Protein AF-A0A847VJF6-F1 (afdb_monomer)

Secondary structure (DSSP, 8-state):
--SSS-HHHHHHHHHHHT-EEEE-S-B-TTTHHHHHHHHTTTSPEEEES-BTTBTT--

Mean predicted aligned error: 4.14 Å

Structure (mm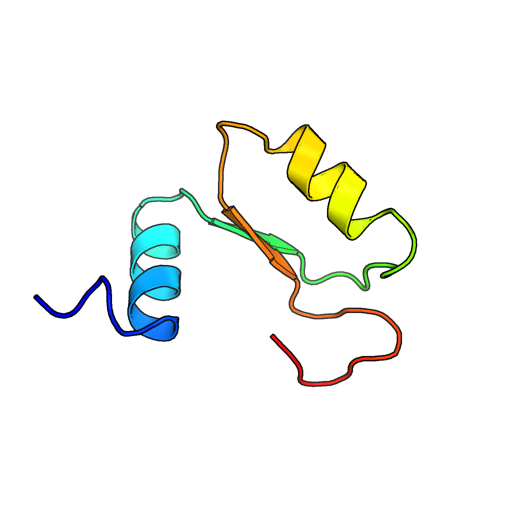CIF, N/CA/C/O backbone):
data_AF-A0A847VJF6-F1
#
_entry.id   AF-A0A847VJF6-F1
#
loop_
_atom_site.group_PDB
_atom_site.id
_atom_site.type_symbol
_atom_site.label_atom_id
_atom_site.label_alt_id
_atom_site.label_comp_id
_atom_site.label_asym_id
_atom_site.label_entity_id
_atom_site.label_seq_id
_atom_site.pdbx_PDB_ins_code
_atom_site.Cartn_x
_atom_site.Cartn_y
_atom_site.Cartn_z
_atom_site.occupancy
_atom_site.B_iso_or_equiv
_atom_site.auth_seq_id
_atom_site.auth_comp_id
_atom_site.auth_asym_id
_atom_site.auth_atom_id
_atom_site.pdbx_PDB_model_num
ATOM 1 N N . MET A 1 1 ? -0.370 -7.327 -22.856 1.00 52.47 1 MET A N 1
ATOM 2 C CA . MET A 1 1 ? -1.050 -6.614 -21.750 1.00 52.47 1 MET A CA 1
ATOM 3 C C . MET A 1 1 ? -1.263 -7.573 -20.581 1.00 52.47 1 MET A C 1
ATOM 5 O O . MET A 1 1 ? -2.336 -8.141 -20.468 1.00 52.47 1 MET A O 1
ATOM 9 N N . LYS A 1 2 ? -0.244 -7.842 -19.758 1.00 55.47 2 LYS A N 1
ATOM 10 C CA . LYS A 1 2 ? -0.400 -8.724 -18.579 1.00 55.47 2 LYS A CA 1
ATOM 11 C C . LYS A 1 2 ? -0.151 -8.005 -17.246 1.00 55.47 2 LYS A C 1
ATOM 13 O O . LYS A 1 2 ? -0.552 -8.515 -16.218 1.00 55.47 2 LYS A O 1
ATOM 18 N N . GLY A 1 3 ? 0.445 -6.809 -17.269 1.00 51.00 3 GLY A N 1
ATOM 19 C CA . GLY A 1 3 ? 0.885 -6.093 -16.064 1.00 51.00 3 GLY A CA 1
ATOM 20 C C . GLY A 1 3 ? -0.055 -5.017 -15.508 1.00 51.00 3 GLY A C 1
ATOM 21 O O . GLY A 1 3 ? 0.347 -4.341 -14.580 1.00 51.00 3 GLY A O 1
ATOM 22 N N . LEU A 1 4 ? -1.258 -4.813 -16.066 1.00 56.22 4 LEU A N 1
ATOM 23 C CA . LEU A 1 4 ? -2.232 -3.815 -15.566 1.00 56.22 4 LEU A CA 1
ATOM 24 C C . LEU A 1 4 ? -3.533 -4.437 -15.022 1.00 56.22 4 LEU A C 1
ATOM 26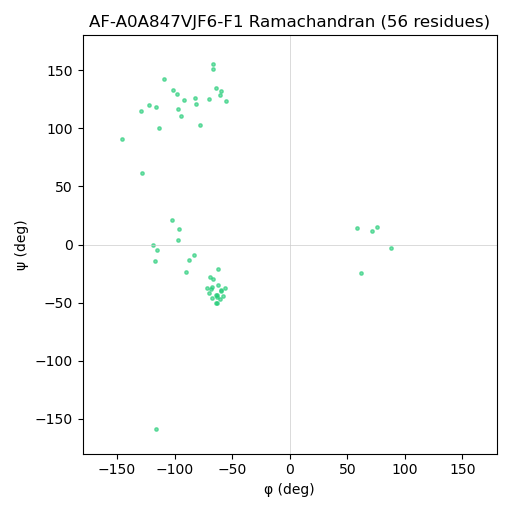 O O . LEU A 1 4 ? -4.388 -3.722 -14.518 1.00 56.22 4 LEU A O 1
ATOM 30 N N . ILE A 1 5 ? -3.694 -5.759 -15.134 1.00 75.19 5 ILE A N 1
ATOM 31 C CA . ILE A 1 5 ? -4.896 -6.510 -14.716 1.00 75.19 5 ILE A CA 1
ATOM 32 C C . ILE A 1 5 ? -4.600 -7.543 -13.618 1.00 75.19 5 ILE A C 1
ATOM 34 O O . ILE A 1 5 ? -5.511 -8.224 -13.162 1.00 75.19 5 ILE A O 1
ATOM 38 N N . ASP A 1 6 ? -3.341 -7.655 -13.189 1.00 89.31 6 ASP A N 1
ATOM 39 C CA . ASP A 1 6 ? -2.889 -8.593 -12.162 1.00 89.31 6 ASP A CA 1
ATOM 40 C C . ASP A 1 6 ? -2.080 -7.827 -11.106 1.00 89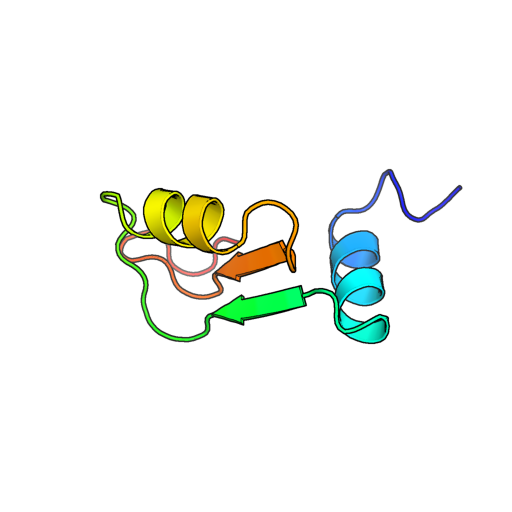.31 6 ASP A C 1
ATOM 42 O O . ASP A 1 6 ? -1.022 -7.254 -11.397 1.00 89.31 6 ASP A O 1
ATOM 46 N N . ILE A 1 7 ? -2.617 -7.778 -9.885 1.00 88.88 7 ILE A N 1
ATOM 47 C CA . ILE A 1 7 ? -2.023 -7.040 -8.768 1.00 88.88 7 ILE A CA 1
ATOM 48 C C . ILE A 1 7 ? -0.695 -7.664 -8.323 1.00 88.88 7 ILE A C 1
ATOM 50 O O . ILE A 1 7 ? 0.254 -6.935 -8.049 1.00 88.88 7 ILE A O 1
ATOM 54 N N . GLU A 1 8 ? -0.575 -8.993 -8.353 1.00 91.19 8 GLU A N 1
ATOM 55 C CA . GLU A 1 8 ? 0.648 -9.702 -7.962 1.00 91.19 8 GLU A CA 1
ATOM 56 C C . GLU A 1 8 ? 1.752 -9.457 -8.995 1.00 91.19 8 GLU A C 1
ATOM 58 O O . GLU A 1 8 ? 2.893 -9.146 -8.645 1.00 91.19 8 GLU A O 1
ATOM 63 N N . ALA A 1 9 ? 1.402 -9.487 -10.286 1.00 92.69 9 ALA A N 1
ATOM 64 C CA . ALA A 1 9 ? 2.337 -9.120 -11.350 1.00 92.69 9 ALA A CA 1
ATOM 65 C C . ALA A 1 9 ? 2.783 -7.649 -11.248 1.00 92.69 9 ALA A C 1
ATOM 67 O O . ALA A 1 9 ? 3.936 -7.327 -11.546 1.00 92.69 9 ALA A O 1
ATOM 68 N N . THR A 1 10 ? 1.889 -6.759 -10.809 1.00 92.44 10 THR A N 1
ATOM 69 C CA . THR A 1 10 ? 2.205 -5.339 -10.591 1.00 92.44 10 THR A CA 1
ATOM 70 C C . THR A 1 10 ? 3.181 -5.163 -9.428 1.00 92.44 10 THR A C 1
ATOM 72 O O . THR A 1 10 ? 4.185 -4.471 -9.589 1.00 92.44 10 THR A O 1
ATOM 75 N N . ILE A 1 11 ? 2.941 -5.832 -8.295 1.00 93.62 11 ILE A N 1
ATOM 76 C CA . ILE A 1 11 ? 3.834 -5.813 -7.125 1.00 93.62 11 ILE A CA 1
ATOM 77 C C . ILE A 1 11 ? 5.219 -6.355 -7.495 1.00 93.62 11 ILE A C 1
ATOM 79 O O . ILE A 1 11 ? 6.228 -5.715 -7.198 1.00 93.62 11 ILE A O 1
ATOM 83 N N . ALA A 1 12 ? 5.283 -7.496 -8.191 1.00 94.00 12 ALA A N 1
ATOM 84 C CA . ALA A 1 12 ? 6.548 -8.095 -8.617 1.00 94.00 12 ALA A CA 1
ATOM 85 C C . ALA A 1 12 ? 7.357 -7.163 -9.535 1.00 94.00 12 ALA A C 1
ATOM 87 O O . ALA A 1 12 ? 8.576 -7.056 -9.392 1.00 94.00 12 ALA A O 1
ATOM 88 N N . ARG A 1 13 ? 6.680 -6.458 -10.452 1.00 94.75 13 ARG A N 1
ATOM 89 C CA . ARG A 1 13 ? 7.309 -5.458 -11.323 1.00 94.75 13 ARG A CA 1
ATOM 90 C C . ARG A 1 13 ? 7.873 -4.284 -10.519 1.00 94.75 13 ARG A C 1
ATOM 92 O O . ARG A 1 13 ? 9.042 -3.961 -10.691 1.00 94.75 13 ARG A O 1
ATOM 99 N N . LEU A 1 14 ? 7.078 -3.684 -9.629 1.00 94.88 14 LEU A N 1
ATOM 100 C CA . LEU A 1 14 ? 7.520 -2.559 -8.790 1.00 94.88 14 LEU A CA 1
ATOM 101 C C . LEU A 1 14 ? 8.714 -2.947 -7.909 1.00 94.88 14 LEU A C 1
ATOM 103 O O . LEU A 1 14 ? 9.665 -2.182 -7.779 1.00 94.88 14 LEU A O 1
ATOM 107 N N . GLN A 1 15 ? 8.713 -4.168 -7.365 1.00 95.88 15 GLN A N 1
ATOM 108 C CA . GLN A 1 15 ? 9.849 -4.695 -6.611 1.00 95.88 15 GLN A CA 1
ATOM 109 C C . GLN A 1 15 ? 11.110 -4.823 -7.480 1.00 95.88 15 GLN A C 1
ATOM 111 O O . GLN A 1 15 ? 12.193 -4.453 -7.034 1.00 95.88 15 GLN A O 1
ATOM 116 N N . ALA A 1 16 ? 10.985 -5.327 -8.712 1.00 96.44 16 ALA A N 1
ATOM 117 C CA . ALA A 1 16 ? 12.113 -5.447 -9.639 1.00 96.44 16 ALA A CA 1
ATOM 118 C C . ALA A 1 16 ? 12.668 -4.083 -10.090 1.00 96.44 16 ALA A C 1
ATOM 120 O O . ALA A 1 16 ? 13.862 -3.968 -10.359 1.00 96.44 16 ALA A O 1
ATOM 121 N N . GLU A 1 17 ? 11.818 -3.058 -10.153 1.00 96.38 17 GLU A N 1
ATOM 122 C CA . GLU A 1 17 ? 12.187 -1.683 -10.514 1.00 96.38 17 GLU A CA 1
ATOM 123 C C . GLU A 1 17 ? 12.739 -0.869 -9.329 1.00 96.38 17 GLU A C 1
ATOM 125 O O . GLU A 1 17 ? 13.261 0.224 -9.532 1.00 96.38 17 GLU A O 1
ATOM 130 N N . GLY A 1 18 ? 12.662 -1.393 -8.099 1.00 96.62 18 GLY A N 1
ATOM 131 C CA . GLY A 1 18 ? 13.061 -0.669 -6.888 1.00 96.62 18 GLY A CA 1
ATOM 132 C C . GLY A 1 18 ? 12.054 0.394 -6.434 1.00 96.62 18 GLY A C 1
ATOM 133 O O . GLY A 1 18 ? 12.390 1.225 -5.594 1.00 96.62 18 GLY A O 1
ATOM 134 N N . ASP A 1 19 ? 10.827 0.352 -6.958 1.00 97.00 19 ASP A N 1
ATOM 135 C CA . ASP A 1 19 ? 9.756 1.333 -6.725 1.00 97.00 19 ASP A CA 1
ATOM 136 C C . ASP A 1 19 ? 8.695 0.828 -5.722 1.00 97.00 19 ASP A C 1
ATOM 138 O O . ASP A 1 19 ? 7.550 1.280 -5.689 1.00 97.00 19 ASP A O 1
ATOM 142 N N . LEU A 1 20 ? 9.068 -0.158 -4.897 1.00 97.06 20 LEU A N 1
ATOM 143 C CA . LEU A 1 20 ? 8.224 -0.749 -3.859 1.00 97.06 20 LEU A CA 1
ATOM 144 C C . LEU A 1 20 ? 8.892 -0.618 -2.486 1.00 97.06 20 LEU A C 1
ATOM 146 O O . LEU A 1 20 ? 9.959 -1.186 -2.245 1.00 97.06 20 LEU A O 1
ATOM 150 N N . LEU A 1 21 ? 8.228 0.068 -1.558 1.00 96.94 21 LEU A N 1
ATOM 151 C CA . LEU A 1 21 ? 8.590 0.100 -0.145 1.00 96.94 21 LEU A CA 1
ATOM 152 C C . LEU A 1 21 ? 7.794 -0.969 0.608 1.00 96.94 21 LEU A C 1
ATOM 154 O O . LEU A 1 21 ? 6.586 -0.840 0.803 1.00 96.94 21 LEU A O 1
ATOM 158 N N . ARG A 1 22 ? 8.477 -2.018 1.069 1.00 96.19 22 ARG A N 1
ATOM 159 C CA . ARG A 1 22 ? 7.857 -3.099 1.841 1.00 96.19 22 ARG A CA 1
ATOM 160 C C . ARG A 1 22 ? 7.942 -2.817 3.342 1.00 96.19 22 ARG A C 1
ATOM 162 O O . ARG A 1 22 ? 9.029 -2.590 3.870 1.00 96.19 22 ARG A O 1
ATOM 169 N N . ILE A 1 23 ? 6.799 -2.820 4.025 1.00 96.06 23 ILE A N 1
ATOM 170 C CA . ILE A 1 23 ? 6.679 -2.533 5.460 1.00 96.06 23 ILE A CA 1
ATOM 171 C C . ILE A 1 23 ? 6.240 -3.814 6.175 1.00 96.06 23 ILE A C 1
ATOM 173 O O . ILE A 1 23 ? 5.066 -4.181 6.173 1.00 96.06 23 ILE A O 1
ATOM 177 N N . GLU A 1 24 ? 7.213 -4.494 6.783 1.00 95.31 24 GLU A N 1
ATOM 178 C CA . GLU A 1 24 ? 7.021 -5.802 7.433 1.00 95.31 24 GLU A CA 1
ATOM 179 C C . GLU A 1 24 ? 6.630 -5.690 8.916 1.00 95.31 24 GLU A C 1
ATOM 181 O O . GLU A 1 24 ? 6.021 -6.598 9.490 1.00 95.31 24 GLU A O 1
ATOM 186 N N . ARG A 1 25 ? 6.971 -4.566 9.562 1.00 96.38 25 ARG A N 1
ATOM 187 C CA . ARG A 1 25 ? 6.555 -4.306 10.946 1.00 96.38 25 ARG A CA 1
ATOM 188 C C . ARG A 1 25 ? 5.037 -4.132 11.026 1.00 96.38 25 ARG A C 1
ATOM 190 O O . ARG A 1 25 ? 4.408 -3.708 10.062 1.00 96.38 25 ARG A O 1
ATOM 197 N N . GLN A 1 26 ? 4.463 -4.385 12.204 1.00 97.00 26 G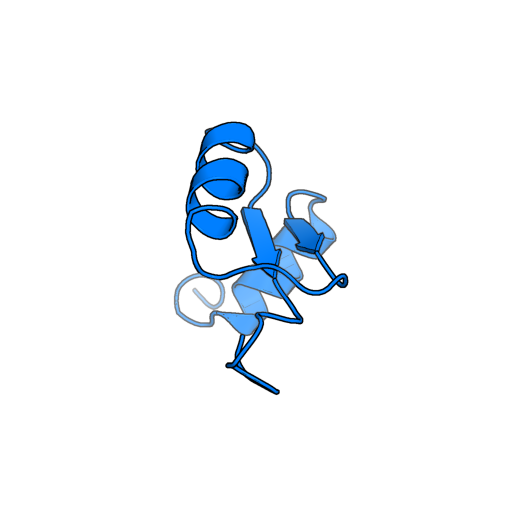LN A N 1
ATOM 198 C CA . GLN A 1 26 ? 3.046 -4.105 12.428 1.00 97.00 26 GLN A CA 1
ATOM 199 C C . GLN A 1 26 ? 2.763 -2.607 12.233 1.00 97.00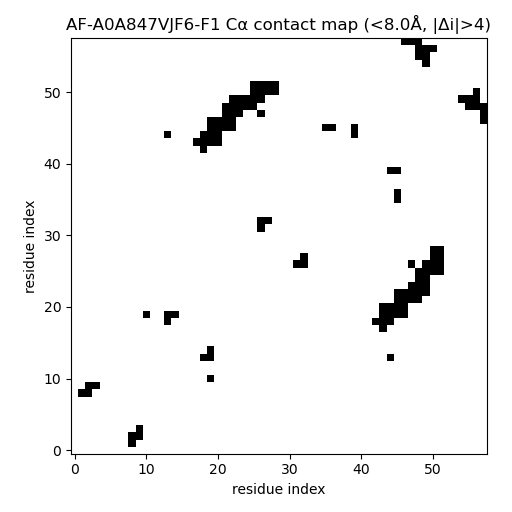 26 GLN A C 1
ATOM 201 O O . GLN A 1 26 ? 3.450 -1.775 12.832 1.00 97.00 26 GLN A O 1
ATOM 206 N N . ALA A 1 27 ? 1.767 -2.291 11.407 1.00 97.50 27 ALA A N 1
ATOM 207 C CA . ALA A 1 27 ? 1.252 -0.946 11.180 1.00 97.50 27 ALA A CA 1
ATOM 208 C C . ALA A 1 27 ? -0.140 -0.780 11.803 1.00 97.50 27 ALA A C 1
ATOM 210 O O . ALA A 1 27 ? -0.966 -1.702 11.783 1.00 97.50 27 ALA A O 1
ATOM 211 N N . ASP A 1 28 ? -0.398 0.395 12.363 1.00 97.69 28 ASP A N 1
ATOM 212 C CA . ASP A 1 28 ? -1.692 0.790 12.898 1.00 97.69 28 ASP A CA 1
ATOM 213 C C . ASP A 1 28 ? -2.612 1.266 11.760 1.00 97.69 28 ASP A C 1
ATOM 215 O O . ASP A 1 28 ? -2.273 2.213 11.053 1.00 97.69 28 ASP A O 1
ATOM 219 N N . PRO A 1 29 ? -3.787 0.652 11.536 1.00 97.12 29 PRO A N 1
ATOM 220 C CA . PRO A 1 29 ? -4.720 1.162 10.535 1.00 97.12 29 PRO A CA 1
ATOM 221 C C . PRO A 1 29 ? -5.230 2.577 10.854 1.00 97.12 29 PRO A C 1
ATOM 223 O O . PRO A 1 29 ? -5.691 3.261 9.939 1.00 97.12 29 PRO A O 1
ATOM 226 N N . ASP A 1 30 ? -5.161 3.022 12.114 1.00 97.88 30 ASP A N 1
ATOM 227 C CA . ASP A 1 30 ? -5.575 4.369 12.498 1.00 97.88 30 ASP A CA 1
ATOM 228 C C . ASP A 1 30 ? -4.500 5.400 12.126 1.00 97.88 30 ASP A C 1
ATOM 230 O O . ASP A 1 30 ? -3.460 5.520 12.772 1.00 97.88 30 ASP A O 1
ATOM 234 N N . LEU A 1 31 ? -4.760 6.132 11.039 1.00 98.25 31 LEU A N 1
ATOM 235 C CA . LEU A 1 31 ? -3.954 7.218 10.461 1.00 98.25 31 LEU A CA 1
ATOM 236 C C . LEU A 1 31 ? -2.541 6.864 9.973 1.00 98.25 31 LEU A 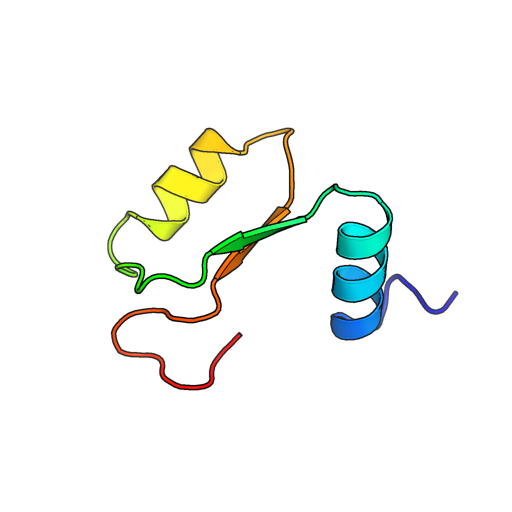C 1
ATOM 238 O O . LEU A 1 31 ? -2.046 7.555 9.083 1.00 98.25 31 LEU A O 1
ATOM 242 N N . GLU A 1 32 ? -1.891 5.813 10.470 1.00 98.12 32 GLU A N 1
ATOM 243 C CA . GLU A 1 32 ? -0.508 5.493 10.098 1.00 98.12 32 GLU A CA 1
ATOM 244 C C . GLU A 1 32 ? -0.374 5.164 8.607 1.00 98.12 32 GLU A C 1
ATOM 246 O O . GLU A 1 32 ? 0.505 5.698 7.932 1.00 98.12 32 GLU A O 1
ATOM 251 N N . LEU A 1 33 ? -1.282 4.344 8.067 1.00 97.19 33 LEU A N 1
ATOM 252 C CA . LEU A 1 33 ? -1.306 3.997 6.640 1.00 97.19 33 LEU A CA 1
ATOM 253 C C . LEU A 1 33 ? -1.434 5.250 5.762 1.00 97.19 33 LEU A C 1
ATOM 255 O O . LEU A 1 33 ? -0.710 5.397 4.778 1.00 97.19 33 LEU A O 1
ATOM 259 N N . ALA A 1 34 ? -2.319 6.176 6.142 1.00 97.81 34 ALA A N 1
ATOM 260 C CA . ALA A 1 34 ? -2.508 7.436 5.429 1.00 97.81 34 ALA A CA 1
ATOM 261 C C . ALA A 1 34 ? -1.288 8.362 5.565 1.00 97.81 34 ALA A C 1
ATOM 263 O O . ALA A 1 34 ? -0.897 9.014 4.597 1.00 97.81 34 ALA A O 1
ATOM 264 N N . ALA A 1 35 ? -0.662 8.400 6.744 1.00 98.38 35 ALA A N 1
ATOM 265 C CA . ALA A 1 35 ? 0.548 9.177 6.986 1.00 98.38 35 ALA A CA 1
ATOM 266 C C . ALA A 1 35 ? 1.723 8.670 6.140 1.00 98.38 35 ALA A C 1
ATOM 268 O O . ALA A 1 35 ? 2.419 9.476 5.523 1.00 98.38 35 ALA A O 1
ATOM 269 N N . VAL A 1 36 ? 1.908 7.350 6.052 1.00 97.50 36 VAL A N 1
ATOM 270 C CA . VAL A 1 36 ? 2.913 6.737 5.173 1.00 97.50 36 VAL A CA 1
ATOM 271 C C . VAL A 1 36 ? 2.603 7.049 3.714 1.00 97.50 36 VAL A C 1
ATOM 273 O O . VAL A 1 36 ? 3.480 7.565 3.033 1.00 97.50 36 VAL A O 1
ATOM 276 N N . ALA A 1 37 ? 1.366 6.828 3.255 1.00 96.19 37 ALA A N 1
ATOM 277 C CA . ALA A 1 37 ? 0.972 7.122 1.876 1.00 96.19 37 ALA A CA 1
ATOM 278 C C . ALA A 1 37 ? 1.229 8.590 1.497 1.00 96.19 37 ALA A C 1
ATOM 280 O O . ALA A 1 37 ? 1.659 8.882 0.385 1.00 96.19 37 ALA A O 1
ATOM 281 N N . ARG A 1 38 ? 1.011 9.520 2.437 1.00 97.81 38 ARG A N 1
ATOM 282 C CA . ARG A 1 38 ? 1.316 10.940 2.240 1.00 97.81 38 ARG A CA 1
ATOM 283 C C . ARG A 1 38 ? 2.816 11.234 2.243 1.00 97.81 38 ARG A C 1
ATOM 285 O O . ARG A 1 38 ? 3.260 12.100 1.498 1.00 97.81 38 ARG A O 1
ATOM 292 N N . ALA A 1 39 ? 3.591 10.560 3.085 1.00 97.06 39 ALA A N 1
ATOM 293 C CA . ALA A 1 39 ? 5.042 10.724 3.130 1.00 97.06 39 ALA A CA 1
ATOM 294 C C . ALA A 1 39 ? 5.732 10.153 1.880 1.00 97.06 39 ALA A C 1
ATOM 296 O O . ALA A 1 39 ? 6.790 10.642 1.492 1.00 97.06 39 ALA A O 1
ATOM 297 N N . THR A 1 40 ? 5.126 9.146 1.250 1.00 96.31 40 THR A N 1
ATOM 298 C CA . THR A 1 40 ? 5.593 8.524 0.004 1.00 96.31 40 THR A CA 1
ATOM 299 C C . THR A 1 40 ? 4.903 9.086 -1.239 1.00 96.31 40 THR A 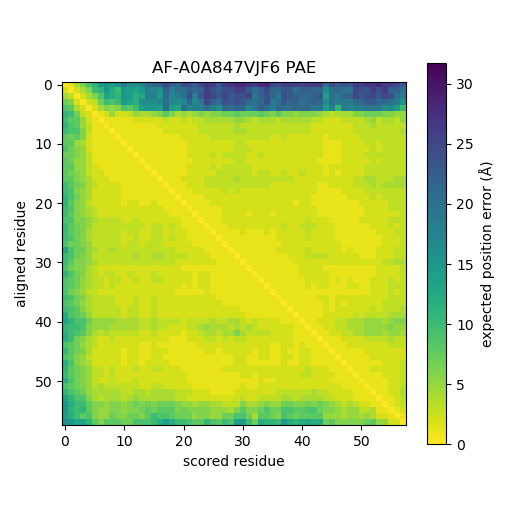C 1
ATOM 301 O O . THR A 1 40 ? 4.982 8.478 -2.301 1.00 96.31 40 THR A O 1
ATOM 304 N N . ASP A 1 41 ? 4.199 10.214 -1.134 1.00 95.38 41 ASP A N 1
ATOM 305 C CA . ASP A 1 41 ? 3.519 10.839 -2.270 1.00 95.38 41 ASP A CA 1
ATOM 306 C C . ASP A 1 41 ? 4.547 11.194 -3.361 1.00 95.38 41 ASP A C 1
ATOM 308 O O . ASP A 1 41 ? 5.609 11.745 -3.063 1.00 95.38 41 ASP A O 1
ATOM 312 N N . MET A 1 42 ? 4.264 10.834 -4.619 1.00 93.81 42 MET A N 1
ATOM 313 C CA . MET A 1 42 ? 5.220 10.878 -5.747 1.00 93.81 42 MET A CA 1
ATOM 314 C C . MET A 1 42 ? 6.505 10.033 -5.569 1.00 93.81 42 MET A C 1
ATOM 316 O O . MET A 1 42 ? 7.464 10.214 -6.321 1.00 93.81 42 MET A O 1
ATOM 320 N N . GLY A 1 43 ? 6.536 9.130 -4.588 1.00 94.50 43 GLY A N 1
ATOM 321 C CA . GLY A 1 43 ? 7.624 8.192 -4.312 1.00 94.50 43 GLY A CA 1
ATOM 322 C C . GLY A 1 43 ? 7.201 6.726 -4.492 1.00 94.50 43 GLY A C 1
ATOM 323 O O . GLY A 1 43 ? 6.221 6.455 -5.189 1.00 94.50 43 GLY A O 1
ATOM 324 N N . PRO A 1 44 ? 7.924 5.774 -3.869 1.00 96.38 44 PRO A N 1
ATOM 325 C CA . PRO A 1 44 ? 7.663 4.351 -4.049 1.00 96.38 44 PRO A CA 1
ATOM 326 C C . PRO A 1 44 ? 6.308 3.939 -3.477 1.00 96.38 44 PRO A C 1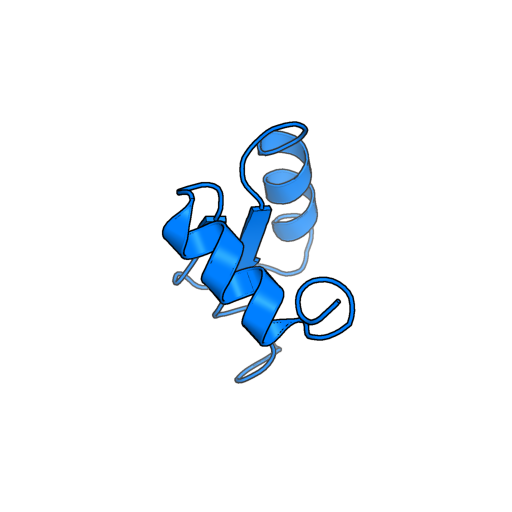
ATOM 328 O O . PRO A 1 44 ? 5.829 4.488 -2.480 1.00 96.38 44 PRO A O 1
ATOM 331 N N . VAL A 1 45 ? 5.720 2.899 -4.063 1.00 96.12 45 VAL A N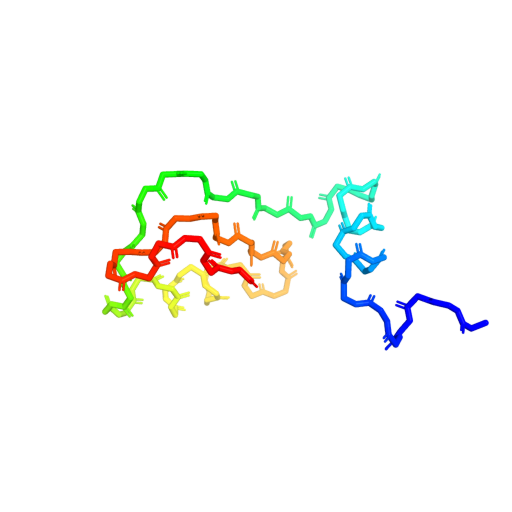 1
ATOM 332 C CA . VAL A 1 45 ? 4.468 2.316 -3.571 1.00 96.12 45 VAL A CA 1
ATOM 333 C C . VAL A 1 45 ? 4.719 1.604 -2.242 1.00 96.12 45 VAL A C 1
ATOM 335 O O . VAL A 1 45 ? 5.564 0.715 -2.158 1.00 96.12 45 VAL A O 1
ATOM 338 N N . ALA A 1 46 ? 3.962 1.959 -1.203 1.00 96.75 46 ALA A N 1
ATOM 339 C CA . ALA A 1 46 ? 4.019 1.280 0.088 1.00 96.75 46 ALA A CA 1
ATOM 340 C C . ALA A 1 46 ? 3.159 0.002 0.089 1.00 96.75 46 ALA A C 1
ATOM 342 O O . ALA A 1 46 ? 1.960 0.055 -0.189 1.00 96.75 46 ALA A O 1
ATOM 343 N N . LEU A 1 47 ? 3.757 -1.136 0.453 1.00 96.25 47 LEU A N 1
ATOM 344 C CA . LEU A 1 47 ? 3.071 -2.411 0.683 1.00 96.25 47 LEU A CA 1
ATOM 345 C C . LEU A 1 47 ? 3.221 -2.821 2.152 1.00 96.25 47 LEU A C 1
ATOM 347 O O . LEU A 1 47 ? 4.334 -3.046 2.626 1.00 96.25 47 LEU A O 1
ATOM 351 N N . PHE A 1 48 ? 2.099 -2.938 2.860 1.00 96.94 48 PHE A N 1
ATOM 352 C CA . PHE A 1 48 ? 2.054 -3.342 4.266 1.00 96.94 48 PHE A CA 1
ATOM 353 C C . PHE A 1 48 ? 1.757 -4.839 4.369 1.00 96.94 48 PHE A C 1
ATOM 355 O O . PHE A 1 48 ? 0.674 -5.273 3.987 1.00 96.94 48 PHE A O 1
ATOM 362 N N . ASP A 1 49 ? 2.683 -5.627 4.919 1.00 95.25 49 ASP A N 1
ATOM 363 C CA . ASP A 1 49 ? 2.470 -7.074 5.098 1.00 95.25 49 ASP A CA 1
ATOM 364 C C . ASP A 1 49 ? 1.777 -7.414 6.437 1.00 95.25 49 ASP A C 1
ATOM 366 O O . ASP A 1 49 ? 1.333 -8.546 6.641 1.00 95.25 49 ASP A O 1
ATOM 370 N N . ASN A 1 50 ? 1.691 -6.458 7.373 1.00 96.00 50 ASN A N 1
ATOM 371 C CA . ASN A 1 50 ? 1.175 -6.689 8.724 1.00 96.00 50 ASN A CA 1
ATOM 372 C C . ASN A 1 50 ? 0.408 -5.474 9.268 1.00 96.00 50 ASN A C 1
ATOM 374 O O . ASN A 1 50 ? 0.981 -4.598 9.913 1.00 96.00 50 ASN A O 1
ATOM 378 N N . VAL A 1 51 ? -0.906 -5.427 9.045 1.00 97.56 51 VAL A N 1
ATOM 379 C CA . VAL A 1 51 ? -1.775 -4.387 9.619 1.00 97.56 51 VAL A CA 1
ATOM 380 C C . VAL A 1 51 ? -2.469 -4.921 10.873 1.00 97.56 51 VAL A C 1
ATOM 382 O O . VAL A 1 51 ? -3.079 -5.997 10.862 1.00 97.56 51 VAL A O 1
ATOM 385 N N . ARG A 1 52 ? -2.397 -4.165 11.975 1.00 97.25 52 ARG A N 1
ATOM 386 C CA . ARG A 1 52 ? -3.016 -4.525 13.258 1.00 97.25 52 ARG A CA 1
ATOM 387 C C . ARG A 1 52 ? -4.516 -4.776 13.072 1.00 97.25 52 ARG A C 1
ATOM 389 O O . ARG A 1 52 ? -5.243 -3.906 12.609 1.00 97.25 52 ARG A O 1
ATOM 396 N N . GLY A 1 53 ? -4.977 -5.968 13.454 1.00 97.12 53 GLY A N 1
ATOM 397 C CA . GLY A 1 53 ? -6.379 -6.383 13.310 1.00 97.12 53 GLY A CA 1
ATOM 398 C C . GLY A 1 53 ? -6.739 -7.032 11.965 1.00 97.12 53 GLY A C 1
ATOM 399 O O . GLY A 1 53 ? -7.860 -7.514 11.829 1.00 97.12 53 GLY A O 1
ATOM 400 N N . TYR A 1 54 ? -5.804 -7.119 11.009 1.00 94.62 54 TYR A N 1
ATOM 401 C CA . TYR A 1 54 ? -6.030 -7.694 9.674 1.00 94.62 54 TYR A CA 1
ATOM 402 C C . TYR A 1 54 ? -4.980 -8.767 9.307 1.00 94.62 54 TYR A C 1
ATOM 404 O O . TYR A 1 54 ? -4.243 -8.611 8.332 1.00 94.62 54 TYR A O 1
ATOM 412 N N . PRO A 1 55 ? -4.878 -9.877 10.064 1.00 87.62 55 PRO A N 1
ATOM 413 C CA . PRO A 1 55 ? -3.876 -10.908 9.800 1.00 87.62 55 PRO A CA 1
ATOM 414 C C . PRO A 1 55 ? -4.090 -11.579 8.433 1.00 87.62 55 PRO A C 1
ATOM 416 O O . PRO A 1 55 ? -5.210 -11.949 8.079 1.00 87.62 55 PRO A O 1
ATOM 419 N N . GLY A 1 56 ? -3.005 -11.758 7.673 1.00 83.19 56 GLY A N 1
ATOM 420 C CA . GLY A 1 56 ? -3.016 -12.458 6.382 1.00 83.19 56 GLY A CA 1
ATOM 421 C C . GLY A 1 56 ? -3.695 -11.700 5.236 1.00 83.19 56 GLY A C 1
ATOM 422 O O . GLY A 1 56 ? -3.968 -12.299 4.197 1.00 83.19 56 GLY A O 1
ATOM 423 N N . ARG A 1 57 ? -3.993 -10.407 5.415 1.00 81.31 57 ARG A N 1
ATOM 424 C CA . ARG A 1 57 ? -4.535 -9.531 4.369 1.00 81.31 57 ARG A CA 1
ATOM 425 C C . ARG A 1 57 ? -3.428 -8.644 3.806 1.00 81.31 57 ARG A C 1
ATOM 427 O O . ARG A 1 57 ? -2.685 -8.044 4.576 1.00 81.31 57 ARG A O 1
ATOM 434 N N . ARG A 1 58 ? -3.368 -8.567 2.479 1.00 72.19 58 ARG A N 1
ATOM 435 C CA . ARG A 1 58 ? -2.566 -7.635 1.686 1.00 72.19 58 ARG A CA 1
ATOM 436 C C . ARG A 1 58 ? -3.240 -7.429 0.334 1.00 72.19 58 ARG A C 1
ATOM 438 O O . ARG A 1 58 ? -3.979 -8.361 -0.067 1.00 72.19 58 ARG A O 1
#

pLDDT: mean 91.59, std 11.51, range [51.0, 98.38]

Sequence (58 aa):
MKGLIDIEATIARLQAEGDLLRIERQADPDLELAAVARATDMGPVALFDNVRGYPGRR

Foldseek 3Di:
DPQPPDPVSVQVVLVVVVQEDEAADEDEPPCRVVVVCVVQPVGGHYDYQHYVPDHPDD

Solvent-accessible surface area (backbone atoms only — not comparable to full-atom values): 3570 Å² total; per-residue (Å²): 141,67,61,88,85,32,70,68,54,36,51,54,48,31,52,76,71,69,40,47,44,77,39,73,62,80,39,51,74,78,61,46,58,60,52,49,54,61,74,33,57,101,54,45,49,78,45,58,65,28,41,64,95,40,85,93,48,119

Radius of gyration: 12.28 Å; Cα contacts (8 Å, |Δi|>4): 63; chains: 1; bounding box: 19×23×35 Å

Nearest PDB structures (foldseek):
  7ae7-assembly1_C  TM=9.100E-01  e=7.205E-02  Sedimentibacter hydroxybenzoicus
  6h6x-assembly1_A  TM=9.608E-01  e=1.014E-01  Pelotomaculum thermopropionicum SI
  8oz5-assembly1_A  TM=9.453E-01  e=1.086E-01  Thauera chlorobenzoica
  7ae5-assembly1_F  TM=9.042E-01  e=1.163E-01  Sedimentibacter hydroxybenzoicus
  8pmk-assembly1_B  TM=9.332E-01  e=1.637E-01  Thauera chlorobenzoica